Protein AF-A0A2V6CNC0-F1 (afdb_monomer_lite)

Radius of gyration: 14.93 Å; chains: 1; bounding box: 37×31×36 Å

Foldseek 3Di:
DADWDWDDDPQWIWIWGQDPVGIGTDDIDGPPDVVVVVVVVPDPVVCVVVCVVPPVNVVVVVVVVVVVVVD

pLDDT: mean 74.81, std 15.49, range [46.41, 93.81]

Secondary structure (DSSP, 8-state):
----EEEEETTEEEEEEEETTEEEEEEEEETT-HHHHHHHTT--TTHHHHHHH-HHHHHHHHHHHHHHH--

Structure (mmCIF, N/CA/C/O backbone):
data_AF-A0A2V6CNC0-F1
#
_entry.id   AF-A0A2V6CNC0-F1
#
loop_
_atom_site.group_PDB
_atom_site.id
_atom_site.type_symbol
_atom_site.label_atom_id
_atom_site.label_alt_id
_atom_site.label_comp_id
_atom_site.label_asym_id
_atom_site.label_entity_id
_atom_site.label_seq_id
_atom_site.pdbx_PDB_ins_code
_atom_site.Cartn_x
_atom_site.Cartn_y
_atom_site.Cartn_z
_atom_site.occupancy
_atom_site.B_iso_or_equiv
_atom_site.auth_seq_id
_atom_site.auth_comp_id
_atom_site.auth_asym_id
_atom_site.auth_atom_id
_atom_site.pdbx_PDB_model_num
ATOM 1 N N . GLY A 1 1 ? -3.568 8.131 14.586 1.00 59.25 1 GLY A N 1
ATOM 2 C CA . GLY A 1 1 ? -3.331 7.573 13.238 1.00 59.25 1 GLY A CA 1
ATOM 3 C C . GLY A 1 1 ? -4.254 6.392 13.010 1.00 59.25 1 GLY A C 1
ATOM 4 O O . GLY A 1 1 ? -4.410 5.595 13.926 1.00 59.25 1 GLY A O 1
ATOM 5 N N . LYS A 1 2 ? -4.898 6.302 11.842 1.00 68.62 2 LYS A N 1
ATOM 6 C CA . LYS A 1 2 ? -5.856 5.230 11.516 1.00 68.62 2 LYS A CA 1
ATOM 7 C C . LYS A 1 2 ? -5.151 3.889 11.278 1.00 68.62 2 LYS A C 1
ATOM 9 O O . LYS A 1 2 ? -4.083 3.851 10.664 1.00 68.62 2 LYS A O 1
ATOM 14 N N . LYS A 1 3 ? -5.726 2.786 11.775 1.00 79.81 3 LYS A N 1
ATOM 15 C CA . LYS A 1 3 ? -5.137 1.440 11.662 1.00 79.81 3 LYS A CA 1
ATOM 16 C C . LYS A 1 3 ? -5.537 0.810 10.328 1.00 79.81 3 LYS A C 1
ATOM 18 O O . LYS A 1 3 ? -6.660 0.346 10.166 1.00 79.81 3 LYS A O 1
ATOM 23 N N . LEU A 1 4 ? -4.593 0.777 9.389 1.00 85.44 4 LEU A N 1
ATOM 24 C CA . LEU A 1 4 ? -4.774 0.157 8.076 1.00 85.44 4 LEU A CA 1
ATOM 25 C C . LEU A 1 4 ? -4.364 -1.319 8.082 1.00 85.44 4 LEU A C 1
ATOM 27 O O . LEU A 1 4 ? -3.281 -1.681 8.547 1.00 85.44 4 LEU A O 1
ATOM 31 N N . TYR A 1 5 ? -5.215 -2.156 7.498 1.00 89.81 5 TYR A N 1
ATOM 32 C CA . TYR A 1 5 ? -4.978 -3.567 7.224 1.00 89.81 5 TYR A CA 1
ATOM 33 C C . TYR A 1 5 ? -4.588 -3.766 5.758 1.00 89.81 5 TYR A C 1
ATOM 35 O O . TYR A 1 5 ? -4.941 -2.969 4.889 1.00 89.81 5 TYR A O 1
ATOM 43 N N . ARG A 1 6 ? -3.851 -4.848 5.478 1.00 89.81 6 ARG A N 1
ATOM 44 C CA . ARG A 1 6 ? -3.445 -5.227 4.119 1.00 89.81 6 ARG A CA 1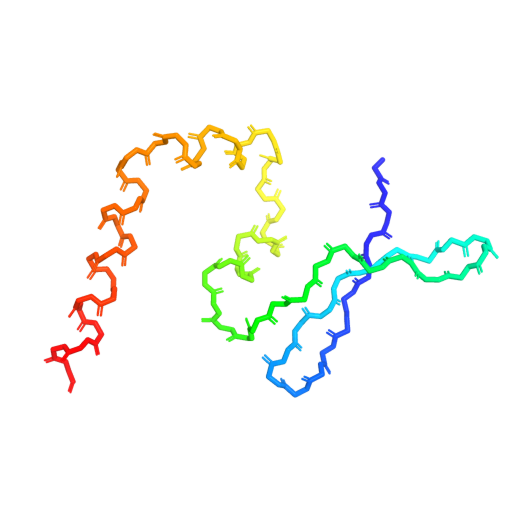
ATOM 45 C C . ARG A 1 6 ? -3.825 -6.670 3.826 1.00 89.81 6 ARG A C 1
ATOM 47 O O . ARG A 1 6 ? -3.258 -7.579 4.431 1.00 89.81 6 ARG A O 1
ATOM 54 N N . TYR A 1 7 ? -4.664 -6.874 2.818 1.00 93.12 7 TYR A N 1
ATOM 55 C CA . TYR A 1 7 ? -4.974 -8.188 2.263 1.00 93.12 7 TYR A CA 1
ATOM 56 C C . TYR A 1 7 ? -4.194 -8.440 0.965 1.00 93.12 7 TYR A C 1
ATOM 58 O O . TYR A 1 7 ? -3.977 -7.529 0.162 1.00 93.12 7 TYR A O 1
ATOM 66 N N . ARG A 1 8 ? -3.714 -9.676 0.783 1.00 93.81 8 ARG A N 1
ATOM 67 C CA . ARG A 1 8 ? -2.957 -10.108 -0.402 1.00 93.81 8 ARG A CA 1
ATOM 68 C C . ARG A 1 8 ? -3.864 -10.990 -1.258 1.00 93.81 8 ARG A C 1
ATOM 70 O O . ARG A 1 8 ? -4.067 -12.150 -0.923 1.00 93.81 8 ARG A O 1
ATOM 77 N N . ALA A 1 9 ? -4.378 -10.445 -2.355 1.00 93.19 9 ALA A N 1
ATOM 78 C CA . ALA A 1 9 ? -5.273 -11.135 -3.278 1.00 93.19 9 ALA A CA 1
ATOM 79 C C . ALA A 1 9 ? -4.526 -11.452 -4.580 1.00 93.19 9 ALA A C 1
ATOM 81 O O . ALA A 1 9 ? -4.585 -10.677 -5.532 1.00 93.19 9 ALA A O 1
ATOM 82 N N . LYS A 1 10 ? -3.784 -12.568 -4.608 1.00 93.62 10 LYS A N 1
ATOM 83 C CA . LYS A 1 10 ? -2.896 -12.949 -5.726 1.00 93.62 10 LYS A CA 1
ATOM 84 C C . LYS A 1 10 ? -1.950 -11.800 -6.119 1.00 93.62 10 LYS A C 1
ATOM 86 O O . LYS A 1 10 ? -0.981 -11.517 -5.410 1.00 93.62 10 LYS A O 1
ATOM 91 N N . ASP A 1 11 ? -2.259 -11.125 -7.223 1.00 93.62 11 ASP A N 1
ATOM 92 C CA . ASP A 1 11 ? -1.481 -10.027 -7.788 1.00 93.62 11 ASP A CA 1
ATOM 93 C C . ASP A 1 11 ? -1.876 -8.656 -7.260 1.00 93.62 11 ASP A C 1
ATOM 95 O O . ASP A 1 11 ? -1.218 -7.682 -7.608 1.00 93.62 11 ASP A O 1
ATOM 99 N N . TYR A 1 12 ? -2.883 -8.573 -6.395 1.00 93.00 12 TYR A N 1
ATOM 100 C CA . TYR A 1 12 ? -3.362 -7.334 -5.801 1.00 93.00 12 TYR A CA 1
ATOM 101 C C . TYR A 1 12 ? -3.064 -7.245 -4.302 1.00 93.00 12 TYR A C 1
ATOM 103 O O . TYR A 1 12 ? -2.996 -8.234 -3.563 1.00 93.00 12 TYR A O 1
ATOM 111 N N . ARG A 1 13 ? -2.896 -6.009 -3.842 1.00 91.94 13 ARG A N 1
ATOM 112 C CA . ARG A 1 13 ? -2.717 -5.579 -2.459 1.00 91.94 13 ARG A CA 1
ATOM 113 C C . ARG A 1 13 ? -3.845 -4.616 -2.133 1.00 91.94 13 ARG A C 1
ATOM 115 O O . ARG A 1 13 ? -3.933 -3.542 -2.723 1.00 91.94 13 ARG A O 1
ATOM 122 N N . ILE A 1 14 ? -4.714 -5.034 -1.220 1.00 92.12 14 ILE A N 1
ATOM 123 C CA . ILE A 1 14 ? -5.892 -4.273 -0.808 1.00 92.12 14 ILE A CA 1
ATOM 124 C C . ILE A 1 14 ? -5.605 -3.687 0.564 1.00 92.12 14 ILE A C 1
ATOM 126 O O . ILE A 1 14 ? -5.327 -4.429 1.507 1.00 92.12 14 ILE A O 1
ATOM 130 N N . TYR A 1 15 ? -5.663 -2.366 0.660 1.00 91.06 15 TYR A N 1
ATOM 131 C CA . TYR A 1 15 ? -5.456 -1.617 1.889 1.00 91.06 15 TYR A CA 1
ATOM 132 C C . TYR A 1 15 ? -6.793 -1.080 2.379 1.00 91.06 15 TYR A C 1
ATOM 134 O O . TYR A 1 15 ? -7.462 -0.352 1.646 1.00 91.06 15 TYR A O 1
ATOM 142 N N . PHE A 1 16 ? -7.188 -1.446 3.595 1.00 91.69 16 PHE A N 1
ATOM 143 C CA . PHE A 1 16 ? -8.518 -1.144 4.120 1.00 91.69 16 PHE A CA 1
ATOM 144 C C . PHE A 1 16 ? -8.505 -0.862 5.621 1.00 91.69 16 PHE A C 1
ATOM 146 O O . PHE A 1 16 ? -7.610 -1.293 6.347 1.00 91.69 16 PHE A O 1
ATOM 153 N N . GLU A 1 17 ? -9.514 -0.137 6.079 1.00 92.38 17 GLU A N 1
ATOM 154 C CA . GLU A 1 17 ? -9.815 0.121 7.483 1.00 92.38 17 GLU A CA 1
ATOM 155 C C . GLU A 1 17 ? -11.068 -0.676 7.872 1.00 92.38 17 GLU A C 1
ATOM 157 O O . GLU A 1 17 ? -12.002 -0.806 7.079 1.00 92.38 17 GLU A O 1
ATOM 162 N N . LYS A 1 18 ? -11.079 -1.234 9.088 1.00 91.06 18 LYS A N 1
ATOM 163 C CA . LYS A 1 18 ? -12.288 -1.827 9.671 1.00 91.06 18 LYS A CA 1
ATOM 164 C C . LYS A 1 18 ? -13.031 -0.728 10.425 1.00 91.06 18 LYS A C 1
ATOM 166 O O . LYS A 1 18 ? -12.478 -0.179 11.376 1.00 91.06 18 LYS A O 1
ATOM 171 N N . THR A 1 19 ? -14.255 -0.434 10.012 1.00 90.75 19 THR A N 1
ATOM 172 C CA . THR A 1 19 ? -15.151 0.526 10.664 1.00 90.75 19 THR A CA 1
ATOM 173 C C . THR A 1 19 ? -16.269 -0.223 11.402 1.00 90.75 19 THR A C 1
ATOM 175 O O . THR A 1 19 ? -16.457 -1.421 11.172 1.00 90.75 19 THR A O 1
ATOM 178 N N . PRO A 1 20 ? -17.013 0.434 12.310 1.00 90.69 20 PRO A N 1
ATOM 179 C CA . PRO A 1 20 ? -18.184 -0.179 12.945 1.00 90.69 20 PRO A CA 1
ATOM 180 C C . PRO A 1 20 ? -19.244 -0.639 11.933 1.00 90.69 20 PRO A C 1
ATOM 182 O O . PRO A 1 20 ? -19.891 -1.658 12.139 1.00 90.69 20 PRO A O 1
ATOM 185 N N . GLU A 1 21 ? -19.372 0.085 10.821 1.00 92.56 21 GLU A N 1
ATOM 186 C CA . GLU A 1 21 ? -20.336 -0.171 9.743 1.00 92.56 21 GLU A CA 1
ATOM 187 C C . GLU A 1 21 ? -19.854 -1.235 8.742 1.00 92.56 21 GLU A C 1
ATOM 189 O O . GLU A 1 21 ? -20.651 -1.760 7.968 1.00 92.56 21 GLU A O 1
ATOM 194 N N . GLY A 1 22 ? -18.557 -1.569 8.735 1.00 91.75 22 GLY A N 1
ATOM 195 C CA . GLY A 1 22 ? -18.004 -2.563 7.819 1.00 91.75 22 GLY A CA 1
ATOM 196 C C . GLY A 1 22 ? -16.529 -2.358 7.480 1.00 91.75 22 GLY A C 1
ATOM 197 O O . GLY A 1 22 ? -15.659 -2.303 8.352 1.00 91.75 22 GLY A O 1
ATOM 198 N N . ILE A 1 23 ? -16.224 -2.343 6.180 1.00 92.81 23 ILE A N 1
ATOM 199 C CA . ILE A 1 23 ? -14.8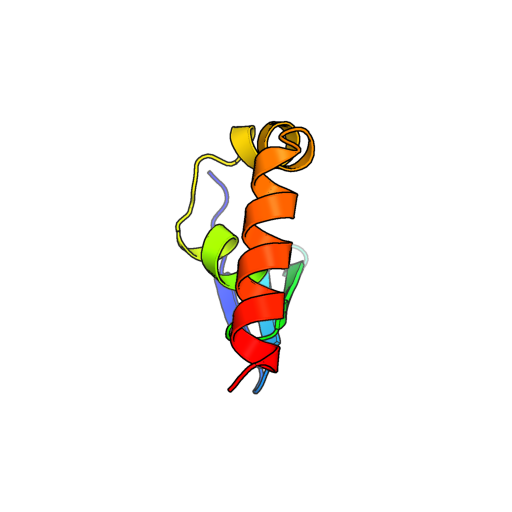58 -2.246 5.656 1.00 92.81 23 ILE A CA 1
ATOM 200 C C . ILE A 1 23 ? -14.774 -1.095 4.659 1.00 92.81 23 ILE A C 1
ATOM 202 O O . ILE A 1 23 ? -15.441 -1.113 3.627 1.00 92.81 23 ILE A O 1
ATOM 206 N N . THR A 1 24 ? -13.871 -0.152 4.920 1.00 91.19 24 THR A N 1
ATOM 207 C CA . THR A 1 24 ? -13.548 0.928 3.984 1.00 91.19 24 THR A CA 1
ATOM 208 C C . THR A 1 24 ? -12.257 0.596 3.257 1.00 91.19 24 THR A C 1
ATOM 210 O O . THR A 1 24 ? -11.181 0.553 3.857 1.00 91.19 24 THR A O 1
ATOM 213 N N . VAL A 1 25 ? -12.339 0.363 1.948 1.00 89.12 25 VAL A N 1
ATOM 214 C CA . VAL A 1 25 ? -11.158 0.135 1.108 1.00 89.12 25 VAL A CA 1
ATOM 215 C C . VAL A 1 25 ? -10.552 1.478 0.714 1.00 89.12 25 VAL A C 1
ATOM 217 O O . VAL A 1 25 ? -11.202 2.301 0.082 1.00 89.12 25 VAL A O 1
ATOM 220 N N . HIS A 1 26 ? -9.284 1.689 1.056 1.00 86.44 26 HIS A N 1
ATOM 221 C CA . HIS A 1 26 ? -8.564 2.916 0.724 1.00 86.44 26 HIS A CA 1
ATOM 222 C C . HIS A 1 26 ? -7.840 2.823 -0.616 1.00 86.44 26 HIS A C 1
ATOM 224 O O . HIS A 1 26 ? -7.826 3.792 -1.372 1.00 86.44 26 HIS A O 1
ATOM 230 N N . ARG A 1 27 ? -7.196 1.684 -0.911 1.00 85.50 27 ARG A N 1
ATOM 231 C CA . ARG A 1 27 ? -6.449 1.479 -2.164 1.00 85.50 27 ARG A CA 1
ATOM 232 C C . ARG A 1 27 ? -6.405 0.006 -2.563 1.00 85.50 27 ARG A C 1
ATOM 234 O O . ARG A 1 27 ? -6.284 -0.872 -1.709 1.00 85.50 27 ARG A O 1
ATOM 241 N N . VAL A 1 28 ? -6.398 -0.239 -3.871 1.00 89.56 28 VAL A N 1
ATOM 242 C CA . VAL A 1 28 ? -6.130 -1.545 -4.488 1.00 89.56 28 VAL A CA 1
ATOM 243 C C . VAL A 1 28 ? -4.966 -1.367 -5.458 1.00 89.56 28 VAL A C 1
ATOM 245 O O . VAL A 1 28 ? -5.058 -0.580 -6.394 1.00 89.56 28 VAL A O 1
ATOM 248 N N . LEU A 1 29 ? -3.846 -2.045 -5.205 1.00 88.25 29 LEU A N 1
ATOM 249 C CA . LEU A 1 29 ? -2.596 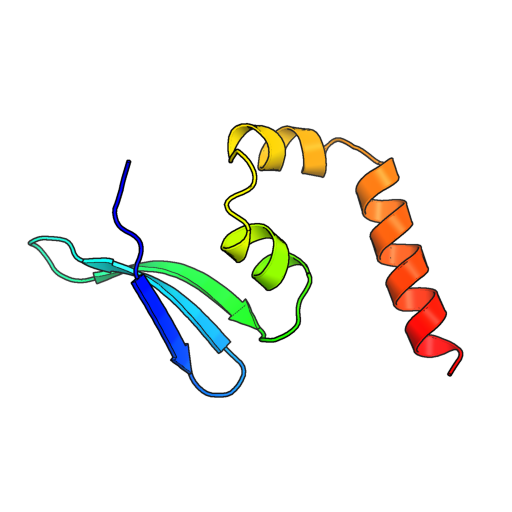-1.880 -5.956 1.00 88.25 29 LEU A CA 1
ATOM 250 C C . LEU A 1 29 ? -2.080 -3.229 -6.448 1.00 88.25 29 LEU A C 1
ATOM 252 O O . LEU A 1 29 ? -2.226 -4.229 -5.753 1.00 88.25 29 LEU A O 1
ATOM 256 N N . HIS A 1 30 ? -1.425 -3.275 -7.606 1.00 88.69 30 HIS A N 1
ATOM 257 C CA . HIS A 1 30 ? -0.734 -4.490 -8.038 1.00 88.69 30 HIS A CA 1
ATOM 258 C C . HIS A 1 30 ? 0.544 -4.741 -7.223 1.00 88.69 30 HIS A C 1
ATOM 260 O O . HIS A 1 30 ? 1.259 -3.806 -6.843 1.00 88.69 30 HIS A O 1
ATOM 266 N N . LYS A 1 31 ? 0.862 -6.020 -6.989 1.00 85.69 31 LYS A N 1
ATOM 267 C CA . LYS A 1 31 ? 2.106 -6.459 -6.352 1.00 85.69 31 LYS A CA 1
ATOM 268 C C . LYS A 1 31 ? 3.304 -5.992 -7.181 1.00 85.69 31 LYS A C 1
ATOM 270 O O . LYS A 1 31 ? 3.253 -5.985 -8.406 1.00 85.69 31 LYS A O 1
ATOM 275 N N . ASN A 1 32 ? 4.393 -5.647 -6.497 1.00 82.00 32 ASN A N 1
ATOM 276 C CA . ASN A 1 32 ? 5.668 -5.246 -7.106 1.00 82.00 32 ASN A CA 1
ATOM 277 C C . ASN A 1 32 ? 5.586 -3.969 -7.964 1.00 82.00 32 ASN A C 1
ATOM 279 O O . ASN A 1 32 ? 6.439 -3.742 -8.818 1.00 82.00 32 ASN A O 1
ATOM 283 N N . THR A 1 33 ? 4.577 -3.125 -7.734 1.00 81.06 33 THR A N 1
ATOM 284 C CA . THR A 1 33 ? 4.541 -1.767 -8.284 1.00 81.06 33 THR A CA 1
ATOM 285 C C . THR A 1 33 ? 5.215 -0.801 -7.317 1.00 81.06 33 THR A C 1
ATOM 287 O O . THR A 1 33 ? 5.158 -0.984 -6.099 1.00 81.06 33 THR A O 1
ATOM 290 N N . LEU A 1 34 ? 5.823 0.265 -7.839 1.00 74.06 34 LEU A N 1
ATOM 291 C CA . LEU A 1 34 ? 6.413 1.294 -6.984 1.00 74.06 34 LEU A CA 1
ATOM 292 C C . LEU A 1 34 ? 5.356 1.969 -6.099 1.00 74.06 34 LEU A C 1
ATOM 294 O O . LEU A 1 34 ? 5.619 2.256 -4.939 1.00 74.06 34 LEU A O 1
ATOM 298 N N . ARG A 1 35 ? 4.132 2.147 -6.613 1.00 76.12 35 ARG A N 1
ATOM 299 C CA . ARG A 1 35 ? 3.000 2.663 -5.828 1.00 76.12 35 ARG A CA 1
ATOM 300 C C . ARG A 1 35 ? 2.683 1.774 -4.627 1.00 76.12 35 ARG A C 1
ATOM 302 O O . ARG A 1 35 ? 2.433 2.302 -3.550 1.00 76.12 35 ARG A O 1
ATOM 309 N N . ASP A 1 36 ? 2.717 0.445 -4.795 1.00 82.12 36 ASP A N 1
ATOM 310 C CA . ASP A 1 36 ? 2.608 -0.474 -3.658 1.00 82.12 36 ASP A CA 1
ATOM 311 C C . ASP A 1 36 ? 3.752 -0.220 -2.685 1.00 82.12 36 ASP A C 1
ATOM 313 O O . ASP A 1 36 ? 3.463 0.031 -1.526 1.00 82.12 36 ASP A O 1
ATOM 317 N N . PHE A 1 37 ? 5.008 -0.209 -3.151 1.00 81.19 37 PHE A N 1
ATOM 318 C CA . PHE A 1 37 ? 6.203 -0.000 -2.323 1.00 81.19 37 PHE A CA 1
ATOM 319 C C . PHE A 1 37 ? 6.162 1.286 -1.483 1.00 81.19 37 PHE A C 1
ATOM 321 O O . PHE A 1 37 ? 6.324 1.208 -0.265 1.00 81.19 37 PHE A O 1
ATOM 328 N N . LEU A 1 38 ? 5.873 2.432 -2.104 1.00 75.69 38 LEU A N 1
ATOM 329 C CA . LEU A 1 38 ? 5.779 3.734 -1.432 1.00 75.69 38 LEU A CA 1
ATOM 330 C C . LEU A 1 38 ? 4.705 3.737 -0.338 1.00 75.69 38 LEU A C 1
ATOM 332 O O . LEU A 1 38 ? 4.898 4.290 0.741 1.00 75.69 38 LEU A O 1
ATOM 336 N N . PHE A 1 39 ? 3.592 3.041 -0.574 1.00 77.44 39 PHE A N 1
ATOM 337 C CA . PHE A 1 39 ? 2.527 2.933 0.414 1.00 77.44 39 PHE A CA 1
ATOM 338 C C . PHE A 1 39 ? 2.933 2.087 1.638 1.00 77.44 39 PHE A C 1
ATOM 340 O O . PHE A 1 39 ? 2.498 2.346 2.761 1.00 77.44 39 PHE A O 1
ATOM 347 N N . ARG A 1 40 ? 3.782 1.064 1.461 1.00 76.62 40 ARG A N 1
ATOM 348 C CA . ARG A 1 40 ? 4.213 0.153 2.552 1.00 76.62 40 ARG A CA 1
ATOM 349 C C . ARG A 1 40 ? 5.279 0.773 3.437 1.00 76.62 40 ARG A C 1
ATOM 351 O O . ARG A 1 40 ? 5.325 0.429 4.615 1.00 76.62 40 ARG A O 1
ATOM 358 N N . THR A 1 41 ? 6.140 1.620 2.877 1.00 76.94 41 THR A N 1
ATOM 359 C CA . THR A 1 41 ? 7.242 2.250 3.615 1.00 76.94 41 THR A CA 1
ATOM 360 C C . THR A 1 41 ? 6.763 3.341 4.566 1.00 76.94 41 THR A C 1
ATOM 362 O O . THR A 1 41 ? 7.573 3.837 5.341 1.00 76.94 41 THR A O 1
ATOM 365 N N . LYS A 1 42 ? 5.456 3.667 4.570 1.00 64.69 42 LYS A N 1
ATOM 366 C CA . LYS A 1 42 ? 4.863 4.721 5.408 1.00 64.69 42 LYS A CA 1
ATOM 367 C C . LYS A 1 42 ? 5.670 6.021 5.320 1.00 64.69 42 LYS A C 1
ATOM 369 O O . LYS A 1 42 ? 5.845 6.702 6.330 1.00 64.69 42 LYS A O 1
ATOM 374 N N . LEU A 1 43 ? 6.179 6.332 4.123 1.00 58.81 43 LEU A N 1
ATOM 375 C CA . LEU A 1 43 ? 6.773 7.637 3.858 1.00 58.81 43 LEU A CA 1
ATOM 376 C C . LEU A 1 43 ? 5.742 8.701 4.260 1.00 58.81 43 LEU A C 1
ATOM 378 O O . LEU A 1 43 ? 4.545 8.487 4.031 1.00 58.81 43 LEU A O 1
ATOM 382 N N . PRO A 1 44 ? 6.164 9.768 4.958 1.00 50.47 44 PRO A N 1
ATOM 383 C CA . PRO A 1 44 ? 5.249 10.733 5.544 1.00 50.47 44 PRO A CA 1
ATOM 384 C C . PRO A 1 44 ? 4.303 11.261 4.463 1.00 50.47 44 PRO A C 1
ATOM 386 O O . PRO A 1 44 ? 4.703 11.918 3.512 1.00 50.47 44 PRO A O 1
ATOM 389 N N . THR A 1 45 ? 3.017 10.954 4.622 1.00 48.91 45 THR A N 1
ATOM 390 C CA . THR A 1 45 ? 1.924 11.183 3.662 1.00 48.91 45 THR A CA 1
ATOM 391 C C . THR A 1 45 ? 1.663 12.653 3.298 1.00 48.91 45 THR A C 1
ATOM 393 O O . THR A 1 45 ? 0.757 12.917 2.517 1.00 48.91 45 THR A O 1
ATOM 396 N N . GLY A 1 46 ? 2.443 13.605 3.824 1.00 48.47 46 GLY A N 1
ATOM 397 C CA . GLY A 1 46 ? 2.504 14.982 3.314 1.00 48.47 46 GLY A CA 1
ATOM 398 C C . GLY A 1 46 ? 3.304 15.111 2.011 1.00 48.47 46 GLY A C 1
ATOM 399 O O . GLY A 1 46 ? 3.160 16.097 1.297 1.00 48.47 46 GLY A O 1
ATOM 400 N N . GLU A 1 47 ? 4.109 14.103 1.664 1.00 48.53 47 GLU A N 1
ATOM 401 C CA . GLU A 1 47 ? 4.889 14.102 0.430 1.00 48.53 47 GLU A CA 1
ATOM 402 C C . GLU A 1 47 ? 4.093 13.620 -0.786 1.00 48.53 47 GLU A C 1
ATOM 404 O O . GLU A 1 47 ? 4.460 13.999 -1.877 1.00 48.53 47 GLU A O 1
ATOM 409 N N . ASP A 1 48 ? 2.994 12.862 -0.686 1.00 51.50 48 ASP A N 1
ATOM 410 C CA . ASP A 1 48 ? 2.291 12.340 -1.886 1.00 51.50 48 ASP A CA 1
ATOM 411 C C . ASP A 1 48 ? 1.804 13.452 -2.848 1.00 51.50 48 ASP A C 1
ATOM 413 O O . ASP A 1 48 ? 1.718 13.240 -4.061 1.00 51.50 48 ASP A O 1
ATOM 417 N N . GLU A 1 49 ? 1.500 14.642 -2.325 1.00 50.94 49 GLU A N 1
ATOM 418 C CA . GLU A 1 49 ? 1.100 15.821 -3.105 1.00 50.94 49 GLU A CA 1
ATOM 419 C C . GLU A 1 49 ? 2.330 16.567 -3.663 1.00 50.94 49 GLU A C 1
ATOM 421 O O . GLU A 1 49 ? 2.393 16.852 -4.857 1.00 50.94 49 GLU A O 1
ATOM 426 N N . GLN A 1 50 ? 3.383 16.735 -2.853 1.00 50.94 50 GLN A N 1
ATOM 427 C CA . GLN A 1 50 ? 4.663 17.343 -3.264 1.00 50.94 50 GLN A CA 1
ATOM 428 C C . GLN A 1 50 ? 5.496 16.455 -4.212 1.00 50.94 50 GLN A C 1
ATOM 430 O O . GLN A 1 50 ? 6.245 16.938 -5.061 1.00 50.94 50 GLN A O 1
ATOM 435 N N . LEU A 1 51 ? 5.383 15.136 -4.087 1.00 52.47 51 LEU A N 1
ATOM 436 C CA . LEU A 1 51 ? 6.091 14.128 -4.874 1.00 52.47 51 LEU A CA 1
ATOM 437 C C . LEU A 1 51 ? 5.421 13.952 -6.240 1.00 52.47 51 LEU A C 1
ATOM 439 O O . LEU A 1 51 ? 6.108 13.701 -7.227 1.00 52.47 51 LEU A O 1
ATOM 443 N N . LYS A 1 52 ? 4.096 14.157 -6.319 1.00 52.44 52 LYS A N 1
ATOM 444 C CA . LYS A 1 52 ? 3.381 14.323 -7.594 1.00 52.44 52 LYS A CA 1
ATOM 445 C C . LYS A 1 52 ? 3.822 15.582 -8.342 1.00 52.44 52 LYS A C 1
ATOM 447 O O . LYS A 1 52 ? 3.940 15.513 -9.564 1.00 52.44 52 LYS A O 1
ATOM 452 N N . GLU A 1 53 ? 4.073 16.688 -7.637 1.00 54.25 53 GLU A N 1
ATOM 453 C CA . GLU A 1 53 ? 4.563 17.943 -8.232 1.00 54.25 53 GLU A CA 1
ATOM 454 C C . GLU A 1 53 ? 6.028 17.870 -8.687 1.00 54.25 53 GLU A C 1
ATOM 456 O O . GLU A 1 53 ? 6.413 18.502 -9.676 1.00 54.25 53 GLU A O 1
ATOM 461 N N . ARG A 1 54 ? 6.874 17.082 -8.010 1.00 55.47 54 ARG A N 1
ATOM 462 C CA . ARG A 1 54 ? 8.289 16.958 -8.379 1.00 55.47 54 ARG A CA 1
ATOM 463 C C . ARG A 1 54 ? 8.454 16.210 -9.702 1.00 55.47 54 ARG A C 1
ATOM 465 O O . ARG A 1 54 ? 8.518 14.988 -9.760 1.00 55.47 54 ARG A O 1
ATOM 472 N N . ARG A 1 55 ? 8.650 16.975 -10.776 1.00 55.34 55 ARG A N 1
ATOM 473 C CA . ARG A 1 55 ? 8.965 16.507 -12.141 1.00 55.34 55 ARG A CA 1
ATOM 474 C C . ARG A 1 55 ? 10.127 15.498 -12.205 1.00 55.34 55 ARG A C 1
ATOM 476 O O . ARG A 1 55 ? 10.132 14.619 -13.062 1.00 55.34 55 ARG A O 1
ATOM 483 N N . GLU A 1 56 ? 11.084 15.596 -11.281 1.00 61.72 56 GLU A N 1
ATOM 484 C CA . GLU A 1 56 ? 12.211 14.659 -11.141 1.00 61.72 56 GLU A CA 1
ATOM 485 C C . GLU A 1 56 ? 11.780 13.246 -10.714 1.00 61.72 56 GLU A C 1
ATOM 487 O O . GLU A 1 56 ? 12.394 12.264 -11.127 1.00 61.72 56 GLU A O 1
ATOM 492 N N . PHE A 1 57 ? 10.682 13.115 -9.964 1.00 57.69 57 PHE A N 1
ATOM 493 C CA . PHE A 1 57 ? 10.134 11.816 -9.581 1.00 57.69 57 PHE A CA 1
ATOM 494 C C . PHE A 1 57 ? 9.686 11.032 -10.820 1.00 57.69 57 PHE A C 1
ATOM 496 O O . PHE A 1 57 ? 10.134 9.908 -11.031 1.00 57.69 57 PHE A O 1
ATOM 503 N N . TRP A 1 58 ? 8.890 11.652 -11.699 1.00 64.81 58 TRP A N 1
ATOM 504 C CA . TRP A 1 58 ? 8.432 11.026 -12.945 1.00 64.81 58 TRP A CA 1
ATOM 505 C C . TRP A 1 58 ? 9.578 10.689 -13.903 1.00 64.81 58 TRP A C 1
ATOM 507 O O . TRP A 1 58 ? 9.536 9.642 -14.545 1.00 64.81 58 TRP A O 1
ATOM 517 N N . LYS A 1 59 ? 10.646 11.499 -13.936 1.00 67.56 59 LYS A N 1
ATOM 518 C CA . LYS A 1 59 ? 11.860 11.173 -14.701 1.00 67.56 59 LYS A CA 1
ATOM 519 C C . LYS A 1 59 ? 12.538 9.898 -14.199 1.00 67.56 59 LYS A C 1
ATOM 521 O O . LYS A 1 59 ? 12.936 9.074 -15.018 1.00 67.56 59 LYS A O 1
ATOM 526 N N . LEU A 1 60 ? 12.643 9.708 -12.883 1.00 69.38 60 LEU A N 1
ATOM 527 C CA . LEU A 1 60 ? 13.207 8.484 -12.303 1.00 69.38 60 LEU A CA 1
ATOM 528 C C . LEU A 1 60 ? 12.328 7.259 -12.597 1.00 69.38 60 LEU A C 1
ATOM 530 O O . LEU A 1 60 ? 12.856 6.185 -12.889 1.00 69.38 60 LEU A O 1
ATOM 534 N N . ILE A 1 61 ? 10.998 7.424 -12.592 1.00 67.25 61 ILE A N 1
ATOM 535 C CA . ILE A 1 61 ? 10.065 6.359 -12.996 1.00 67.25 61 ILE A CA 1
ATOM 536 C C . ILE A 1 61 ? 10.293 5.971 -14.454 1.00 67.25 61 ILE A C 1
ATOM 538 O O . ILE A 1 61 ? 10.520 4.797 -14.746 1.00 67.25 61 ILE A O 1
ATOM 542 N N . GLU A 1 62 ? 10.292 6.948 -15.362 1.00 73.56 62 GLU A N 1
ATOM 543 C CA . GLU A 1 62 ? 10.511 6.699 -16.786 1.00 73.56 62 GLU A CA 1
ATOM 544 C C . GLU A 1 62 ? 11.872 6.049 -17.055 1.00 73.56 62 GLU A C 1
ATOM 546 O O . GLU A 1 62 ? 11.977 5.153 -17.890 1.00 73.56 62 GLU A O 1
ATOM 551 N N . GLN A 1 63 ? 12.924 6.464 -16.348 1.00 76.00 63 GLN A N 1
ATOM 552 C CA . GLN A 1 63 ? 14.253 5.862 -16.471 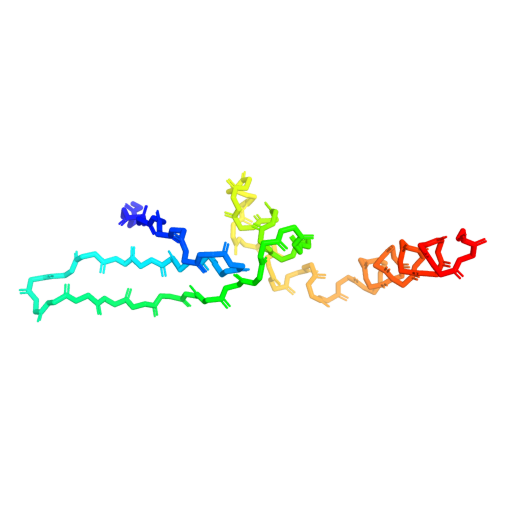1.00 76.00 63 GLN A CA 1
ATOM 553 C C . GLN A 1 63 ? 14.272 4.404 -15.995 1.00 76.00 63 GLN A C 1
ATOM 555 O O . GLN A 1 63 ? 14.850 3.546 -16.672 1.00 76.00 63 GLN A O 1
ATOM 560 N N . GLY A 1 64 ? 13.606 4.098 -14.879 1.00 70.31 64 GLY A N 1
ATOM 561 C CA . GLY A 1 64 ? 13.455 2.728 -14.387 1.00 70.31 64 GLY A CA 1
ATOM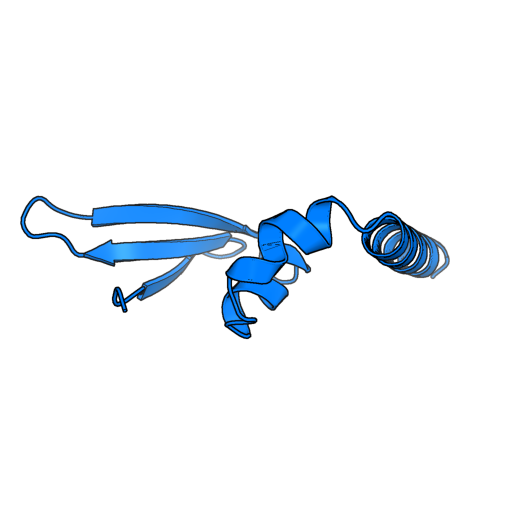 562 C C . GLY A 1 64 ? 12.690 1.836 -15.370 1.00 70.31 64 GLY A C 1
ATOM 563 O O . GLY A 1 64 ? 13.125 0.723 -15.674 1.00 70.31 64 GLY A O 1
ATOM 564 N N . GLU A 1 65 ? 11.592 2.338 -15.938 1.00 72.31 65 GLU A N 1
ATOM 565 C CA . GLU A 1 65 ? 10.809 1.612 -16.946 1.00 72.31 65 GLU A CA 1
ATOM 566 C C . GLU A 1 65 ? 11.581 1.404 -18.256 1.00 72.31 65 GLU A C 1
ATOM 568 O O . GLU A 1 65 ? 11.525 0.320 -18.842 1.00 72.31 65 GLU A O 1
ATOM 573 N N . ARG A 1 66 ? 12.351 2.404 -18.705 1.00 68.62 66 ARG A N 1
ATOM 574 C CA . ARG A 1 66 ? 13.208 2.299 -19.899 1.00 68.62 66 ARG A CA 1
ATOM 575 C C . ARG A 1 66 ? 14.330 1.283 -19.712 1.00 68.62 66 ARG A C 1
ATOM 577 O O . ARG A 1 66 ? 14.614 0.532 -20.640 1.00 68.62 66 ARG A O 1
ATOM 584 N N . THR A 1 67 ? 14.941 1.232 -18.530 1.00 68.31 67 THR A N 1
ATOM 585 C CA . THR A 1 67 ? 15.993 0.250 -18.215 1.00 68.31 67 THR A CA 1
ATOM 586 C C . THR A 1 67 ? 15.443 -1.174 -18.269 1.00 68.31 67 THR A C 1
ATOM 588 O O . THR A 1 67 ? 16.062 -2.052 -18.859 1.00 68.31 67 THR A O 1
ATOM 591 N N . ARG A 1 68 ? 14.225 -1.387 -17.759 1.00 58.50 68 ARG A N 1
ATOM 592 C CA . ARG A 1 68 ? 13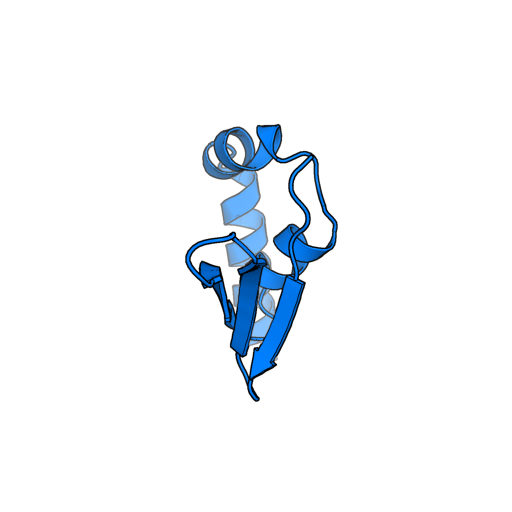.563 -2.699 -17.757 1.00 58.50 68 ARG A CA 1
ATOM 593 C C . ARG A 1 68 ? 13.147 -3.200 -19.148 1.00 58.50 68 ARG A C 1
ATOM 595 O O . ARG A 1 68 ? 12.965 -4.395 -19.309 1.00 58.50 68 ARG A O 1
ATOM 602 N N . LYS A 1 69 ? 12.975 -2.305 -20.130 1.00 60.16 69 LYS A N 1
ATOM 603 C CA . LYS A 1 69 ? 12.667 -2.654 -21.533 1.00 60.16 69 LYS A CA 1
ATOM 604 C C . LYS A 1 69 ? 13.903 -2.978 -22.381 1.00 60.16 69 LYS A C 1
ATOM 606 O O . LYS A 1 69 ? 13.742 -3.455 -23.497 1.00 60.16 69 LYS A O 1
ATOM 611 N N . LYS A 1 70 ? 15.110 -2.651 -21.906 1.00 56.19 70 LYS A N 1
ATOM 612 C CA . LYS A 1 70 ? 16.374 -2.870 -22.636 1.00 56.19 70 LYS A CA 1
ATOM 613 C C . LYS A 1 70 ? 17.071 -4.192 -22.287 1.00 56.19 70 LYS A C 1
ATOM 615 O O . LYS A 1 70 ? 18.114 -4.476 -22.864 1.00 56.19 70 LYS A O 1
ATOM 620 N N . THR A 1 71 ? 16.533 -4.950 -21.338 1.00 46.41 71 THR A N 1
ATOM 621 C CA . THR A 1 71 ? 16.957 -6.314 -20.983 1.00 46.41 71 THR A CA 1
ATOM 622 C C . THR A 1 71 ? 15.898 -7.281 -21.478 1.00 46.41 71 THR A C 1
ATOM 624 O O . THR A 1 71 ? 16.285 -8.350 -21.987 1.00 46.41 71 THR A O 1
#

Sequence (71 aa):
GKKLYRYRAKDYRIYFEKTPEGITVHRVLHKNTLRDFLFRTKLPTGEDEQLKERREFWKLIEQGERTRKKT